Protein AF-A0A718XC35-F1 (afdb_monomer_lite)

Foldseek 3Di:
DEDEDEDEPVLLVPPVNLVVQLVVQVVCVVVVYHYEYEYELLSPPVPDPPLVSVVVSLVSVYQYDYPPPPVCNDDPPSVPSVVSNVVSNVVVPD

Secondary structure (DSSP, 8-state):
-EEEEE--HHHHH-TTTHHHHHHHHHHHHHTT-EEEEEEETTTTGGG-S-HHHHHHHHHTT--EEEESTTSSSS-TTTHHHHHHHHHHHHHTT-

pLDDT: mean 71.78, std 20.36, range [28.59, 96.31]

Radius of gyration: 12.98 Å; chains: 1; bounding box: 28×20×37 Å

Sequence (94 aa):
LMMTLNLSLSLVMTPLFRPHLLALSIRLEQAGMTPVFEITEREDIRAFPQAAVFRQLAAGGLRFAVDDFGTGHAGPASTVADRMIARTVSLARC

InterPro domains:
  IPR001633 EAL domain [PS50883] (1-94)
  IPR035919 EAL domain superfamily [G3DSA:3.20.20.450] (1-82)
  IPR035919 EAL domain superfamily [SSF141868] (2-75)

Structure (mmCIF, N/CA/C/O backbone):
data_AF-A0A718XC35-F1
#
_entry.id   AF-A0A718XC35-F1
#
loop_
_atom_site.group_PDB
_atom_site.id
_atom_site.type_symbol
_atom_site.label_atom_id
_atom_site.label_alt_id
_atom_site.label_comp_id
_atom_site.label_asym_id
_atom_site.label_entity_id
_atom_site.label_seq_id
_atom_site.pdbx_PDB_ins_code
_atom_site.Cartn_x
_atom_site.Cartn_y
_atom_site.Cartn_z
_atom_site.occupancy
_atom_site.B_iso_or_equiv
_atom_site.auth_seq_id
_atom_site.auth_comp_id
_atom_site.auth_asym_id
_atom_site.auth_atom_id
_atom_site.pdbx_PDB_model_num
ATOM 1 N N . LEU A 1 1 ? -15.051 2.843 8.845 1.00 88.88 1 LEU A N 1
ATOM 2 C CA . LEU A 1 1 ? -15.285 3.651 7.619 1.00 88.88 1 LEU A CA 1
ATOM 3 C C . LEU A 1 1 ? -14.140 3.397 6.646 1.00 88.88 1 LEU A C 1
ATOM 5 O O . LEU A 1 1 ? -13.002 3.528 7.065 1.00 88.88 1 LEU A O 1
ATOM 9 N N . MET A 1 2 ? -14.39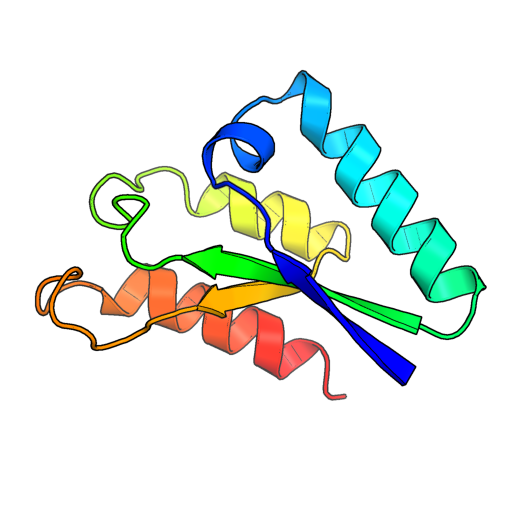4 3.007 5.396 1.00 87.62 2 MET A N 1
ATOM 10 C CA . MET A 1 2 ? -13.306 2.800 4.426 1.00 87.62 2 MET A CA 1
ATOM 11 C C . MET A 1 2 ? -12.823 4.143 3.866 1.00 87.62 2 MET A C 1
ATOM 13 O O . MET A 1 2 ? -13.651 4.987 3.533 1.00 87.62 2 MET A O 1
ATOM 17 N N . MET A 1 3 ? -11.506 4.329 3.773 1.00 88.56 3 MET A N 1
ATOM 18 C CA . MET A 1 3 ? -10.877 5.518 3.192 1.00 88.56 3 MET A CA 1
ATOM 19 C C . MET A 1 3 ? -9.820 5.079 2.184 1.00 88.56 3 MET A C 1
ATOM 21 O O . MET A 1 3 ? -8.917 4.320 2.533 1.00 88.56 3 MET A O 1
ATOM 25 N N . THR A 1 4 ? -9.920 5.574 0.955 1.00 87.06 4 THR A N 1
ATOM 26 C CA . THR A 1 4 ? -8.915 5.352 -0.083 1.00 87.06 4 THR A CA 1
ATOM 27 C C . THR A 1 4 ? -7.985 6.555 -0.183 1.00 87.06 4 THR A C 1
ATOM 29 O O . THR A 1 4 ? -8.404 7.704 -0.026 1.00 87.06 4 THR A O 1
ATOM 32 N N . LEU A 1 5 ? -6.695 6.289 -0.373 1.00 88.62 5 LEU A N 1
ATOM 33 C CA . LEU A 1 5 ? -5.650 7.300 -0.477 1.00 88.62 5 LEU A CA 1
ATOM 34 C C . LEU A 1 5 ? -4.798 7.006 -1.706 1.00 88.62 5 LEU A C 1
ATOM 36 O O . LEU A 1 5 ? -4.120 5.982 -1.751 1.00 88.62 5 LEU A O 1
ATOM 40 N N . ASN A 1 6 ? -4.789 7.931 -2.660 1.00 88.00 6 ASN A N 1
ATOM 41 C CA . ASN A 1 6 ? -3.887 7.861 -3.802 1.00 88.00 6 ASN A CA 1
ATOM 42 C C . ASN A 1 6 ? -2.432 7.962 -3.335 1.00 88.00 6 ASN A C 1
ATOM 44 O O . ASN A 1 6 ? -2.064 8.877 -2.592 1.00 88.00 6 ASN A O 1
ATOM 48 N N . LEU A 1 7 ? -1.605 7.022 -3.777 1.00 85.31 7 LEU A N 1
ATOM 49 C CA . LEU A 1 7 ? -0.211 6.901 -3.395 1.00 85.31 7 LEU A CA 1
ATOM 50 C C . LEU A 1 7 ? 0.635 6.597 -4.626 1.00 85.31 7 LEU A C 1
ATOM 52 O O . LEU A 1 7 ? 0.432 5.592 -5.297 1.00 85.31 7 LEU A O 1
ATOM 56 N N . SER A 1 8 ? 1.646 7.432 -4.872 1.00 84.31 8 SER A N 1
ATOM 57 C CA . SER A 1 8 ? 2.623 7.123 -5.913 1.00 84.31 8 SER A CA 1
ATOM 58 C C . SER A 1 8 ? 3.450 5.899 -5.530 1.00 84.31 8 SER A C 1
ATOM 60 O O . SER A 1 8 ? 3.981 5.804 -4.417 1.00 84.31 8 SER A O 1
ATOM 62 N N . LEU A 1 9 ? 3.657 5.012 -6.496 1.00 79.50 9 LEU A N 1
ATOM 63 C CA . LEU A 1 9 ? 4.545 3.864 -6.391 1.00 79.50 9 LEU A CA 1
ATOM 64 C C . LEU A 1 9 ? 5.946 4.242 -5.891 1.00 79.50 9 LEU A C 1
ATOM 66 O O . LEU A 1 9 ? 6.541 3.516 -5.092 1.00 79.50 9 LEU A O 1
ATOM 70 N N . SER A 1 10 ? 6.470 5.387 -6.332 1.00 82.81 10 SER A N 1
ATOM 71 C CA . SER A 1 10 ? 7.801 5.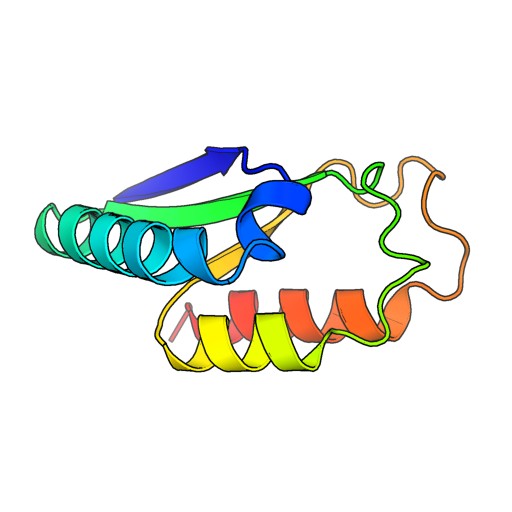867 -5.945 1.00 82.81 10 SER A CA 1
ATOM 72 C C . SER A 1 10 ? 7.958 5.976 -4.422 1.00 82.81 10 SER A C 1
ATOM 74 O O . SER A 1 10 ? 8.975 5.545 -3.876 1.00 82.81 10 SER A O 1
ATOM 76 N N . LEU A 1 11 ? 6.912 6.433 -3.725 1.00 85.56 11 LEU A N 1
ATOM 77 C CA . LEU A 1 11 ? 6.884 6.567 -2.269 1.00 85.56 11 LEU A CA 1
ATOM 78 C C . LEU A 1 11 ? 6.893 5.211 -1.562 1.00 85.56 11 LEU A C 1
ATOM 80 O O . LEU A 1 11 ? 7.563 5.052 -0.544 1.00 85.56 11 LEU A O 1
ATOM 84 N N . VAL A 1 12 ? 6.197 4.209 -2.106 1.00 84.75 12 VAL A N 1
ATOM 85 C CA . VAL A 1 12 ? 6.244 2.837 -1.573 1.00 84.75 12 VAL A CA 1
ATOM 86 C C . VAL A 1 12 ? 7.648 2.250 -1.725 1.00 84.75 12 VAL A C 1
ATOM 88 O O . VAL A 1 12 ? 8.159 1.555 -0.835 1.00 84.75 12 VAL A O 1
ATOM 91 N N . MET A 1 13 ? 8.300 2.549 -2.848 1.00 83.94 13 MET A N 1
ATOM 92 C CA . MET A 1 13 ? 9.623 2.026 -3.157 1.00 83.94 13 MET A CA 1
ATOM 93 C C . MET A 1 13 ? 10.730 2.679 -2.341 1.00 83.94 13 MET A C 1
ATOM 95 O O . MET A 1 13 ? 11.690 1.983 -2.012 1.00 83.94 13 MET A O 1
ATOM 99 N N . THR A 1 14 ? 10.581 3.933 -1.912 1.00 88.25 14 THR A N 1
ATOM 100 C CA . THR A 1 14 ? 11.517 4.603 -1.000 1.00 88.25 14 THR A CA 1
ATOM 101 C C . THR A 1 14 ? 11.507 3.950 0.395 1.00 88.25 14 THR A C 1
ATOM 103 O O . THR A 1 14 ? 10.557 4.144 1.156 1.00 88.25 14 THR A O 1
ATOM 106 N N . PRO A 1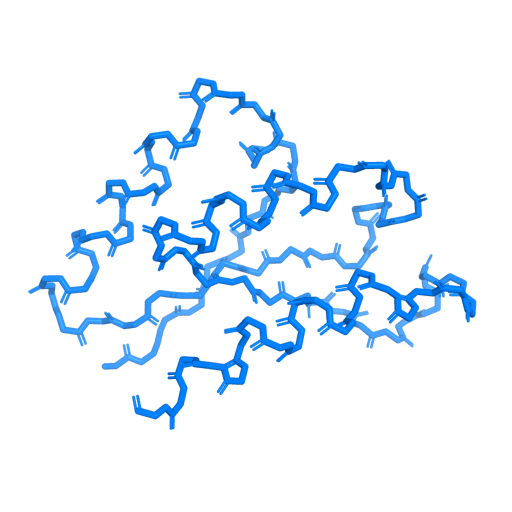 15 ? 12.567 3.222 0.8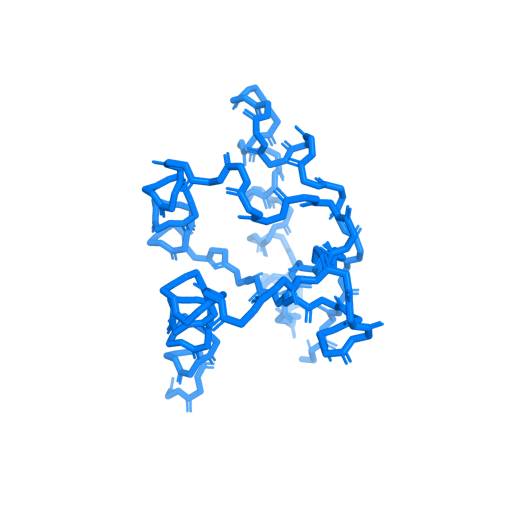15 1.00 90.25 15 PRO A N 1
ATOM 107 C CA . PRO A 1 15 ? 12.556 2.488 2.086 1.00 90.25 15 PRO A CA 1
ATOM 108 C C . PRO A 1 15 ? 12.348 3.384 3.308 1.00 90.25 15 PRO A C 1
ATOM 110 O O . PRO A 1 15 ? 11.646 2.996 4.237 1.00 90.25 15 PRO A O 1
ATOM 113 N N . LEU A 1 16 ? 12.901 4.601 3.272 1.00 93.06 16 LEU A N 1
ATOM 114 C CA . LEU A 1 16 ? 12.761 5.595 4.338 1.00 93.06 16 LEU A CA 1
ATOM 115 C C . LEU A 1 16 ? 11.316 6.082 4.520 1.00 93.06 16 LEU A C 1
ATOM 117 O O . LEU A 1 16 ? 10.971 6.550 5.598 1.00 93.06 16 LEU A O 1
ATOM 121 N N . PHE A 1 17 ? 10.462 5.953 3.501 1.00 90.69 17 PHE A N 1
ATOM 122 C CA . PHE A 1 17 ? 9.080 6.424 3.563 1.00 90.69 17 PHE A CA 1
ATOM 123 C C . PHE A 1 17 ? 8.106 5.375 4.125 1.00 90.69 17 PHE A C 1
ATOM 125 O O . PHE A 1 17 ? 7.071 5.710 4.698 1.00 90.69 17 PHE A O 1
ATOM 132 N N . ARG A 1 18 ? 8.450 4.085 4.038 1.00 91.06 18 ARG A N 1
ATOM 133 C CA . ARG A 1 18 ? 7.584 2.967 4.459 1.00 91.06 18 ARG A CA 1
ATOM 134 C C . ARG A 1 18 ? 7.144 3.023 5.932 1.00 91.06 18 ARG A C 1
ATOM 136 O O . ARG A 1 18 ? 5.964 2.770 6.180 1.00 91.06 18 ARG A O 1
ATOM 143 N N . PRO A 1 19 ? 8.002 3.389 6.909 1.00 93.81 19 PRO A N 1
ATOM 144 C CA . PRO A 1 19 ? 7.564 3.536 8.298 1.00 93.81 19 PRO A CA 1
ATOM 145 C C . PRO A 1 19 ? 6.474 4.599 8.468 1.00 93.81 19 PRO A C 1
ATOM 147 O O . PRO A 1 19 ? 5.594 4.446 9.312 1.00 93.81 19 PRO A O 1
ATOM 150 N N . HIS A 1 20 ? 6.491 5.652 7.645 1.00 93.88 20 HIS A N 1
ATOM 151 C CA . HIS A 1 20 ? 5.470 6.696 7.677 1.00 93.88 20 HIS A CA 1
ATOM 152 C C . HIS A 1 20 ? 4.125 6.193 7.147 1.00 93.88 20 HIS A C 1
ATOM 154 O O . HIS A 1 20 ? 3.096 6.501 7.745 1.00 93.88 20 HIS A O 1
ATOM 160 N N . LEU A 1 21 ? 4.125 5.370 6.093 1.00 91.94 21 LEU A N 1
ATOM 161 C CA . LEU A 1 21 ? 2.907 4.727 5.586 1.00 91.94 21 LEU A CA 1
ATOM 162 C C . LEU A 1 21 ? 2.279 3.797 6.629 1.00 91.94 21 LEU A C 1
ATOM 164 O O . LEU A 1 21 ? 1.068 3.837 6.846 1.00 91.94 21 LEU A O 1
ATOM 168 N N . LEU A 1 22 ? 3.103 3.008 7.322 1.00 93.31 22 LEU A N 1
ATOM 169 C CA . LEU A 1 22 ? 2.636 2.146 8.405 1.00 93.31 22 LEU A CA 1
ATOM 170 C C . LEU A 1 22 ? 2.066 2.964 9.572 1.00 93.31 22 LEU A C 1
ATOM 172 O O . LEU A 1 22 ? 0.961 2.691 10.037 1.00 93.31 22 LEU A O 1
ATOM 176 N N . ALA A 1 23 ? 2.783 4.000 10.014 1.00 95.06 23 ALA A N 1
ATOM 177 C CA . ALA A 1 23 ? 2.326 4.870 11.094 1.00 95.06 23 ALA A CA 1
ATOM 178 C C . ALA A 1 23 ? 1.012 5.588 10.746 1.00 95.06 23 ALA A C 1
ATOM 180 O O . ALA A 1 23 ? 0.136 5.712 11.603 1.00 95.06 23 ALA A O 1
ATOM 181 N N . LEU A 1 24 ? 0.854 6.036 9.496 1.00 94.00 24 LEU A N 1
ATOM 182 C CA . LEU A 1 24 ? -0.393 6.618 9.006 1.00 94.00 24 LEU A CA 1
ATOM 183 C C . LEU A 1 24 ? -1.529 5.591 9.042 1.00 94.00 24 LEU A C 1
ATOM 185 O O . LEU A 1 24 ? -2.596 5.899 9.567 1.00 94.00 24 LEU A O 1
ATOM 189 N N . SER A 1 25 ? -1.285 4.373 8.548 1.00 93.44 25 SER A N 1
ATOM 190 C CA . SER A 1 25 ? -2.276 3.293 8.554 1.00 93.44 25 SER A CA 1
ATOM 191 C C . SER A 1 25 ? -2.787 3.007 9.967 1.00 93.44 25 SER A C 1
ATOM 193 O O . SER A 1 25 ? -3.992 3.022 10.200 1.00 93.44 25 SER A O 1
ATOM 195 N N . ILE A 1 26 ? -1.874 2.851 10.930 1.00 94.62 26 ILE A N 1
ATOM 196 C CA . ILE A 1 26 ? -2.210 2.589 12.337 1.00 94.62 26 ILE A CA 1
ATOM 197 C C . ILE A 1 26 ? -3.057 3.721 12.928 1.00 94.62 26 ILE A C 1
ATOM 199 O O . ILE A 1 26 ? -4.053 3.461 13.597 1.00 94.62 26 ILE A O 1
ATOM 203 N N . ARG A 1 27 ? -2.695 4.986 12.676 1.00 96.31 27 ARG A N 1
ATOM 204 C CA . ARG A 1 27 ? -3.454 6.139 13.192 1.00 96.31 27 ARG A CA 1
ATOM 205 C C . ARG A 1 27 ? -4.864 6.206 12.612 1.00 96.31 27 ARG A C 1
ATOM 207 O O . ARG A 1 27 ? -5.800 6.537 13.333 1.00 96.31 27 ARG A O 1
ATOM 214 N N . LEU A 1 28 ? -5.018 5.891 11.328 1.00 94.06 28 LEU A N 1
ATOM 215 C CA . LEU A 1 28 ? -6.325 5.843 10.674 1.00 94.06 28 LEU A CA 1
ATOM 216 C C . LEU A 1 28 ? -7.177 4.694 11.232 1.00 94.06 28 LEU A C 1
ATOM 218 O O . LEU A 1 28 ? -8.350 4.904 11.533 1.00 94.06 28 LEU A O 1
ATOM 222 N N . GLU A 1 29 ? -6.585 3.524 11.469 1.00 93.62 29 GLU A N 1
ATOM 223 C CA . GLU A 1 29 ? -7.268 2.397 12.118 1.00 93.62 29 GLU A CA 1
ATOM 224 C C . GLU A 1 29 ? -7.710 2.718 13.547 1.00 93.62 29 GLU A C 1
ATOM 226 O O . GLU A 1 29 ? -8.860 2.467 13.908 1.00 93.62 29 GLU A O 1
ATOM 231 N N . GLN A 1 30 ? -6.854 3.371 14.334 1.00 95.12 30 GLN A N 1
ATOM 232 C CA . GLN A 1 30 ? -7.200 3.864 15.672 1.00 95.12 30 GLN A CA 1
ATOM 233 C C . GLN A 1 30 ? -8.334 4.900 15.651 1.00 95.12 30 GLN A C 1
ATOM 235 O O . GLN A 1 30 ? -9.089 5.001 16.615 1.00 95.12 30 GLN A O 1
ATOM 240 N N . ALA A 1 31 ? -8.488 5.637 14.550 1.00 96.31 31 ALA A N 1
ATOM 241 C CA . ALA A 1 31 ? -9.594 6.566 14.328 1.00 96.31 31 ALA A CA 1
ATOM 242 C C . ALA A 1 31 ? -10.872 5.889 13.782 1.00 96.31 31 ALA A C 1
ATOM 244 O O . ALA A 1 31 ? -11.822 6.578 13.409 1.00 96.31 31 ALA A O 1
ATOM 245 N N . GLY A 1 32 ? -10.920 4.554 13.703 1.00 94.12 32 GLY A N 1
ATOM 246 C CA . GLY A 1 32 ? -12.071 3.804 13.183 1.00 94.12 32 GLY A CA 1
ATOM 247 C C . GLY A 1 32 ? -12.173 3.787 11.652 1.00 94.12 32 GLY A C 1
ATOM 248 O O . GLY A 1 32 ? -13.234 3.471 11.087 1.00 94.12 32 GLY A O 1
ATOM 249 N N . MET A 1 33 ? -11.088 4.138 10.960 1.00 94.19 33 MET A N 1
ATOM 250 C CA . MET A 1 33 ? -10.996 4.086 9.504 1.00 94.19 33 MET A CA 1
ATOM 251 C C . MET A 1 33 ? -10.269 2.827 9.029 1.00 94.19 33 MET A C 1
ATOM 253 O O . MET A 1 33 ? -9.429 2.266 9.715 1.00 94.19 33 MET A O 1
ATOM 257 N N . THR A 1 34 ? -10.579 2.383 7.821 1.00 91.06 34 THR A N 1
ATOM 258 C CA . THR A 1 34 ? -9.896 1.275 7.153 1.00 91.06 34 THR A CA 1
ATOM 259 C C . THR A 1 34 ? -9.187 1.859 5.936 1.00 91.06 34 THR A C 1
ATOM 261 O O . THR A 1 34 ? -9.836 2.040 4.902 1.00 91.06 34 THR A O 1
ATOM 264 N N . PRO A 1 35 ? -7.904 2.239 6.063 1.00 90.81 35 PRO A N 1
ATOM 265 C CA . PRO A 1 35 ? -7.160 2.844 4.970 1.00 90.81 35 PRO A CA 1
ATOM 266 C C . PRO A 1 35 ? -6.823 1.811 3.894 1.00 90.81 35 PRO A C 1
ATOM 268 O O . PRO A 1 35 ? -6.446 0.675 4.202 1.00 90.81 35 PRO A O 1
ATOM 271 N N . VAL A 1 36 ? -6.936 2.230 2.636 1.00 89.50 36 VAL A N 1
ATOM 272 C CA . VAL A 1 36 ? -6.503 1.491 1.448 1.00 89.50 36 VAL A CA 1
ATOM 273 C C . VAL A 1 36 ? -5.688 2.439 0.571 1.00 89.50 36 VAL A C 1
ATOM 275 O O . VAL A 1 36 ? -6.169 3.505 0.197 1.00 89.50 36 VAL A O 1
ATOM 278 N N . PHE A 1 37 ? -4.447 2.071 0.264 1.00 88.88 37 PHE A N 1
ATOM 279 C CA . PHE A 1 37 ? -3.555 2.866 -0.578 1.00 88.88 37 PHE A CA 1
ATOM 280 C C . PHE A 1 37 ? -3.702 2.458 -2.046 1.00 88.88 37 PHE A C 1
ATOM 282 O O . PHE A 1 37 ? -3.430 1.313 -2.404 1.00 88.88 37 PHE A O 1
ATOM 289 N N . GLU A 1 38 ? -4.126 3.387 -2.889 1.00 85.00 38 GLU A N 1
ATOM 290 C CA . GLU A 1 38 ? -4.337 3.175 -4.321 1.00 85.00 38 GLU A CA 1
ATOM 291 C C . GLU A 1 38 ? -3.096 3.577 -5.115 1.00 85.00 38 GLU A C 1
ATOM 293 O O . GLU A 1 38 ? -2.562 4.668 -4.929 1.00 85.00 38 GLU A O 1
ATOM 298 N N . ILE A 1 39 ? -2.631 2.680 -5.984 1.00 81.00 39 ILE A N 1
ATOM 299 C CA . ILE A 1 39 ? -1.491 2.886 -6.884 1.00 81.00 39 ILE A CA 1
ATOM 300 C C . ILE A 1 39 ? -2.008 2.758 -8.313 1.00 81.00 39 ILE A C 1
ATOM 302 O O . ILE A 1 39 ? -2.673 1.777 -8.639 1.00 81.00 39 ILE A O 1
ATOM 306 N N . THR A 1 40 ? -1.713 3.726 -9.175 1.00 70.25 40 THR A N 1
ATOM 307 C CA . THR A 1 40 ? -2.252 3.738 -10.547 1.00 70.25 40 THR A CA 1
ATOM 308 C C . THR A 1 40 ? -1.581 2.693 -11.451 1.00 70.25 40 THR A C 1
ATOM 310 O O . THR A 1 40 ? -0.368 2.497 -11.379 1.00 70.25 40 THR A O 1
ATOM 313 N N . GLU A 1 41 ? -2.337 2.070 -12.366 1.00 61.78 41 GLU A N 1
ATOM 314 C CA . GLU A 1 41 ? -1.836 1.098 -13.363 1.00 61.78 41 GLU A CA 1
ATOM 315 C C . GLU A 1 41 ? -0.691 1.670 -14.227 1.00 61.78 41 GLU A C 1
ATOM 317 O O . GLU A 1 41 ? 0.226 0.952 -14.636 1.00 61.78 41 GLU A O 1
ATOM 322 N N . ARG A 1 42 ? -0.726 2.987 -14.475 1.00 61.69 42 ARG A N 1
ATOM 323 C CA . ARG A 1 42 ? 0.266 3.735 -15.265 1.00 61.69 42 ARG A CA 1
ATOM 324 C C . ARG A 1 42 ? 1.652 3.778 -14.634 1.00 61.69 42 ARG A C 1
ATOM 326 O O . ARG A 1 42 ? 2.628 3.978 -15.359 1.00 61.69 42 ARG A O 1
ATOM 333 N N . GLU A 1 43 ? 1.756 3.600 -13.319 1.00 60.53 43 GLU A N 1
ATOM 334 C CA . GLU A 1 43 ? 3.033 3.483 -12.617 1.00 60.53 43 GLU A CA 1
ATOM 335 C C . GLU A 1 43 ? 3.618 2.085 -12.861 1.00 60.53 43 GLU A C 1
ATOM 337 O O . GLU A 1 43 ? 3.605 1.210 -12.005 1.00 60.53 43 GLU A O 1
ATOM 342 N N . ASP A 1 44 ? 4.064 1.893 -14.104 1.00 55.91 44 ASP A N 1
ATOM 343 C CA . ASP A 1 44 ? 4.674 0.725 -14.739 1.00 55.91 44 ASP A CA 1
ATOM 344 C C . ASP A 1 44 ? 4.798 -0.541 -13.868 1.00 55.91 44 ASP A C 1
ATOM 346 O O . ASP A 1 44 ? 5.892 -0.996 -13.514 1.00 55.91 44 ASP A O 1
ATOM 350 N N . ILE A 1 45 ? 3.650 -1.173 -13.579 1.00 55.03 45 ILE A N 1
ATOM 351 C CA . ILE A 1 45 ? 3.574 -2.432 -12.816 1.00 55.03 45 ILE A CA 1
ATOM 352 C C . ILE A 1 45 ? 4.362 -3.570 -13.504 1.00 55.03 45 ILE A C 1
ATOM 354 O O . ILE A 1 45 ? 4.764 -4.553 -12.880 1.00 55.03 45 ILE A O 1
ATOM 358 N N . ARG A 1 46 ? 4.692 -3.400 -14.792 1.00 48.03 46 ARG A N 1
ATOM 359 C CA . ARG A 1 46 ? 5.531 -4.305 -15.594 1.00 48.03 46 ARG A CA 1
ATOM 360 C C . ARG A 1 46 ? 6.967 -4.424 -15.072 1.00 48.03 46 ARG A C 1
ATOM 362 O O . ARG A 1 46 ? 7.593 -5.461 -15.273 1.00 48.03 46 ARG A O 1
ATOM 369 N N . ALA A 1 47 ? 7.481 -3.411 -14.373 1.00 49.62 47 ALA A N 1
ATOM 370 C CA . ALA A 1 47 ? 8.847 -3.386 -13.852 1.00 49.62 47 ALA A CA 1
ATOM 371 C C . ALA A 1 47 ? 8.979 -3.993 -12.442 1.00 49.62 47 ALA A C 1
ATOM 373 O O . ALA A 1 47 ? 9.890 -3.615 -11.711 1.00 49.62 47 ALA A O 1
ATOM 374 N N . PHE A 1 48 ? 8.084 -4.902 -12.023 1.00 58.62 48 PHE A N 1
ATOM 375 C CA . PHE A 1 48 ? 8.021 -5.405 -10.643 1.00 58.62 48 PHE A CA 1
ATOM 376 C C . PHE A 1 48 ? 8.697 -6.780 -10.431 1.00 58.62 48 PHE A C 1
ATOM 378 O O . PHE A 1 48 ? 8.012 -7.794 -10.286 1.00 58.62 48 PHE A O 1
ATOM 385 N N . PRO A 1 49 ? 10.024 -6.852 -10.208 1.00 53.66 49 PRO A N 1
ATOM 386 C CA . PRO A 1 49 ? 10.624 -7.943 -9.442 1.00 53.66 49 PRO A CA 1
ATOM 387 C C . PRO A 1 49 ? 10.367 -7.791 -7.924 1.00 53.66 49 PRO A C 1
ATOM 389 O O . PRO A 1 49 ? 10.810 -8.612 -7.125 1.00 53.66 49 PRO A O 1
ATOM 392 N N . GLN A 1 50 ? 9.642 -6.748 -7.495 1.00 63.19 50 GLN A N 1
ATOM 393 C CA . GLN A 1 50 ? 9.569 -6.292 -6.101 1.00 63.19 50 GLN A CA 1
ATOM 394 C C . GLN A 1 50 ? 8.225 -6.581 -5.413 1.00 63.19 50 GLN A C 1
ATOM 396 O O . GLN A 1 50 ? 7.926 -6.004 -4.371 1.00 63.19 50 GLN A O 1
ATOM 401 N N . ALA A 1 51 ? 7.440 -7.540 -5.916 1.00 67.75 51 ALA A N 1
ATOM 402 C CA . ALA A 1 51 ? 6.237 -8.044 -5.236 1.00 67.75 51 ALA A CA 1
ATOM 403 C C . ALA A 1 51 ? 6.507 -8.484 -3.775 1.00 67.75 51 ALA A C 1
ATOM 405 O O . ALA A 1 51 ? 5.610 -8.516 -2.934 1.00 67.75 51 ALA A O 1
ATOM 406 N N . ALA A 1 52 ? 7.761 -8.808 -3.441 1.00 73.62 52 ALA A N 1
ATOM 407 C CA . ALA A 1 52 ? 8.199 -9.041 -2.067 1.00 73.62 52 ALA A CA 1
ATOM 408 C C . ALA A 1 52 ? 8.003 -7.821 -1.145 1.00 73.62 52 ALA A C 1
ATOM 410 O O . ALA A 1 52 ? 7.578 -8.007 -0.010 1.00 73.62 52 ALA A O 1
ATOM 411 N N . VAL A 1 53 ? 8.242 -6.595 -1.625 1.00 81.12 53 VAL A N 1
ATOM 412 C CA . VAL A 1 53 ? 8.068 -5.360 -0.839 1.00 81.12 53 VAL A CA 1
ATOM 413 C C . VAL A 1 53 ? 6.602 -5.175 -0.469 1.00 81.12 53 VAL A C 1
ATOM 415 O O . VAL A 1 53 ? 6.279 -4.992 0.700 1.00 81.12 53 VAL A O 1
ATOM 418 N N . PHE A 1 54 ? 5.699 -5.318 -1.440 1.00 79.50 54 PHE A N 1
ATOM 419 C CA . PHE A 1 54 ? 4.261 -5.240 -1.182 1.00 79.50 54 PHE A CA 1
ATOM 420 C C . PHE A 1 54 ? 3.781 -6.324 -0.225 1.00 79.50 54 PHE A C 1
ATOM 422 O O . PHE A 1 54 ? 3.009 -6.023 0.676 1.00 79.50 54 PHE A O 1
ATOM 429 N N . ARG A 1 55 ? 4.286 -7.559 -0.345 1.00 79.00 55 ARG A N 1
ATOM 430 C CA . ARG A 1 55 ? 3.985 -8.619 0.630 1.00 79.00 55 ARG A CA 1
ATOM 431 C C . ARG A 1 55 ? 4.452 -8.283 2.035 1.00 79.00 55 ARG A C 1
ATOM 433 O O . ARG A 1 55 ? 3.715 -8.535 2.978 1.00 79.00 55 ARG A O 1
ATOM 440 N N . GLN A 1 56 ? 5.661 -7.746 2.182 1.00 83.19 56 GLN A N 1
ATOM 441 C CA . GLN A 1 56 ? 6.190 -7.353 3.488 1.00 83.19 56 GLN A CA 1
ATOM 442 C C . GLN A 1 56 ? 5.341 -6.246 4.114 1.00 83.19 56 GLN A C 1
ATOM 444 O O . GLN A 1 56 ? 4.991 -6.328 5.287 1.00 83.19 56 GLN A O 1
ATOM 449 N N . LEU A 1 57 ? 4.964 -5.241 3.324 1.00 85.94 57 LEU A N 1
ATOM 450 C CA . LEU A 1 57 ? 4.111 -4.147 3.783 1.00 85.94 57 LEU A CA 1
ATOM 451 C C . LEU A 1 57 ? 2.693 -4.627 4.116 1.00 85.94 57 LEU A C 1
ATOM 453 O O . LEU A 1 57 ? 2.143 -4.240 5.143 1.00 85.94 57 LEU A O 1
ATOM 457 N N . ALA A 1 58 ? 2.135 -5.524 3.305 1.00 85.25 58 ALA A N 1
ATOM 458 C CA . ALA A 1 58 ? 0.846 -6.153 3.559 1.00 85.25 58 ALA A CA 1
ATOM 459 C C . ALA A 1 58 ? 0.846 -7.007 4.833 1.00 85.25 58 ALA A C 1
ATOM 461 O O . ALA A 1 58 ? -0.084 -6.928 5.629 1.00 85.25 58 ALA A O 1
ATOM 462 N N . ALA A 1 59 ? 1.913 -7.775 5.072 1.00 82.94 59 ALA A N 1
ATOM 463 C CA . ALA A 1 59 ? 2.100 -8.511 6.321 1.00 82.94 59 ALA A CA 1
ATOM 464 C C . ALA A 1 59 ? 2.219 -7.573 7.538 1.00 82.94 59 ALA A C 1
ATOM 466 O O . ALA A 1 59 ? 1.875 -7.965 8.648 1.00 82.94 59 ALA A O 1
ATOM 467 N N . GLY A 1 60 ? 2.664 -6.331 7.322 1.00 83.38 60 GLY A N 1
ATOM 468 C CA . GLY A 1 60 ? 2.645 -5.252 8.311 1.00 83.38 60 GLY A CA 1
ATOM 469 C C . GLY A 1 60 ? 1.284 -4.568 8.493 1.00 83.38 60 GLY A C 1
ATOM 470 O O . GLY A 1 60 ? 1.198 -3.631 9.278 1.00 83.38 60 GLY A O 1
ATOM 471 N N . GLY A 1 61 ? 0.234 -5.004 7.789 1.00 84.31 61 GLY A N 1
ATOM 472 C CA . GLY A 1 61 ? -1.132 -4.484 7.921 1.00 84.31 61 GLY A CA 1
ATOM 473 C C . GLY A 1 61 ? -1.545 -3.449 6.871 1.00 84.31 61 GLY A C 1
ATOM 474 O O . GLY A 1 61 ? -2.681 -2.979 6.905 1.00 84.31 61 GLY A O 1
ATOM 475 N N . LEU A 1 62 ? -0.675 -3.096 5.915 1.00 88.69 62 LEU A N 1
ATOM 476 C CA . LEU A 1 62 ? -1.049 -2.165 4.847 1.00 88.69 62 LEU A CA 1
ATOM 477 C C . LEU A 1 62 ? -1.964 -2.846 3.824 1.00 88.69 62 LEU A C 1
ATOM 479 O O . LEU A 1 62 ? -1.745 -3.986 3.416 1.00 88.69 62 LEU A O 1
ATOM 483 N N . ARG A 1 63 ? -2.964 -2.105 3.346 1.00 88.38 63 ARG A N 1
ATOM 484 C CA . ARG A 1 63 ? -3.867 -2.544 2.278 1.00 88.38 63 ARG A CA 1
ATOM 485 C C . ARG A 1 63 ? -3.598 -1.707 1.038 1.00 88.38 63 ARG A C 1
ATOM 487 O O . ARG A 1 63 ? -3.527 -0.485 1.137 1.00 88.38 63 ARG A O 1
ATOM 494 N N . PHE A 1 64 ? -3.463 -2.364 -0.108 1.00 84.12 64 PHE A N 1
ATOM 495 C CA . PHE A 1 64 ? -3.215 -1.711 -1.391 1.00 84.12 64 PHE A CA 1
ATOM 496 C C . PHE A 1 64 ? -4.310 -2.066 -2.390 1.00 84.12 64 PHE A C 1
ATOM 498 O O . PHE A 1 64 ? -4.807 -3.189 -2.367 1.00 84.12 64 PHE A O 1
ATOM 505 N N . ALA A 1 65 ? -4.634 -1.140 -3.281 1.00 80.69 65 ALA A N 1
ATOM 506 C CA . ALA A 1 65 ? -5.464 -1.364 -4.455 1.00 80.69 65 ALA A CA 1
ATOM 507 C C . ALA A 1 65 ? -4.746 -0.822 -5.701 1.00 80.69 65 ALA A C 1
ATOM 509 O O . ALA A 1 65 ? -3.890 0.057 -5.594 1.00 80.69 65 ALA A O 1
ATOM 510 N N . VAL A 1 66 ? -5.066 -1.383 -6.868 1.00 75.06 66 VAL A N 1
ATOM 511 C CA . VAL A 1 66 ? -4.614 -0.845 -8.157 1.00 75.06 66 VAL A CA 1
ATOM 512 C C . VAL A 1 66 ? -5.750 -0.024 -8.742 1.00 75.06 66 VAL A C 1
ATOM 514 O O . VAL A 1 66 ? -6.849 -0.554 -8.909 1.00 75.06 66 VAL A O 1
ATOM 517 N N . ASP A 1 67 ? -5.478 1.240 -9.035 1.00 70.31 67 ASP A N 1
ATOM 518 C CA . ASP A 1 67 ? -6.402 2.141 -9.723 1.00 70.31 67 ASP A CA 1
ATOM 519 C C . ASP A 1 67 ? -6.170 2.104 -11.245 1.00 70.31 67 ASP A C 1
ATOM 521 O O . ASP A 1 67 ? -5.090 1.717 -11.700 1.00 70.31 67 ASP A O 1
ATOM 525 N N . ASP A 1 68 ? -7.175 2.483 -12.038 1.00 66.56 68 ASP A N 1
ATOM 526 C CA . ASP A 1 68 ? -7.159 2.447 -13.514 1.00 66.56 68 ASP A CA 1
ATOM 527 C C . ASP A 1 68 ? -6.875 1.054 -14.127 1.00 66.56 68 ASP A C 1
ATOM 529 O O . ASP A 1 68 ? -6.424 0.942 -15.268 1.00 66.56 68 ASP A O 1
ATOM 533 N N . PHE A 1 69 ? -7.152 -0.036 -13.402 1.00 59.75 69 PHE A N 1
ATOM 534 C CA . PHE A 1 69 ? -6.904 -1.394 -13.896 1.00 59.75 69 PHE A CA 1
ATOM 535 C C . PHE A 1 69 ? -7.687 -1.698 -15.188 1.00 59.75 69 PHE A C 1
ATOM 537 O O . PHE A 1 69 ? -8.917 -1.610 -15.212 1.00 59.75 69 PHE A O 1
ATOM 544 N N . GLY A 1 70 ? -6.991 -2.119 -16.252 1.00 53.94 70 GLY A N 1
ATOM 545 C CA . GLY A 1 70 ? -7.616 -2.494 -17.524 1.00 53.94 70 GLY A CA 1
ATOM 546 C C . GLY A 1 70 ? -7.750 -1.354 -18.536 1.00 53.94 70 GLY A C 1
ATOM 547 O O . GLY A 1 70 ? -8.379 -1.542 -19.579 1.00 53.94 70 GLY A O 1
ATOM 548 N N . THR A 1 71 ? -7.120 -0.200 -18.294 1.00 57.12 71 THR A N 1
ATOM 549 C CA . THR A 1 71 ? -7.077 0.916 -19.261 1.00 57.12 71 THR A CA 1
ATOM 550 C C . THR A 1 71 ? -6.084 0.685 -20.412 1.00 57.12 71 THR A C 1
ATOM 552 O O . THR A 1 71 ? -5.912 1.537 -21.283 1.00 57.12 71 THR A O 1
ATOM 555 N N . GLY A 1 72 ? -5.463 -0.500 -20.468 1.00 51.41 72 GLY A N 1
ATOM 556 C CA . GLY A 1 72 ? -4.561 -0.924 -21.543 1.00 51.41 72 GLY A CA 1
ATOM 557 C C . GLY A 1 72 ? -3.118 -0.460 -21.351 1.00 51.41 72 GLY A C 1
ATOM 558 O O . GLY A 1 72 ? -2.291 -0.635 -22.248 1.00 51.41 72 GLY A O 1
ATOM 559 N N . HIS A 1 73 ? -2.796 0.112 -20.187 1.00 49.59 73 HIS A N 1
ATOM 560 C CA . HIS A 1 73 ? -1.428 0.476 -19.830 1.00 49.59 73 HIS A CA 1
ATOM 561 C C . HIS A 1 73 ? -0.625 -0.731 -19.307 1.00 49.59 73 HIS A C 1
ATOM 563 O O . HIS A 1 73 ? 0.587 -0.798 -19.542 1.00 49.59 73 HIS A O 1
ATOM 569 N N . ALA A 1 74 ? -1.284 -1.729 -18.702 1.00 47.47 74 ALA A N 1
ATOM 570 C CA . ALA A 1 74 ? -0.693 -3.032 -18.405 1.00 47.47 74 ALA A CA 1
ATOM 571 C C . ALA A 1 74 ? -0.979 -4.039 -19.537 1.00 47.47 74 ALA A C 1
ATOM 573 O O . ALA A 1 74 ? -2.113 -4.233 -19.966 1.00 47.47 74 ALA A O 1
ATOM 574 N N . GLY A 1 75 ? 0.066 -4.688 -20.059 1.00 43.91 75 GLY A N 1
ATOM 575 C CA . GLY A 1 75 ? -0.085 -5.767 -21.042 1.00 43.91 75 GLY A CA 1
ATOM 576 C C . GLY A 1 75 ? -0.664 -7.054 -20.422 1.00 43.91 75 GLY A C 1
ATOM 577 O O . GLY A 1 75 ? -0.707 -7.179 -19.200 1.00 43.91 75 GLY A O 1
ATOM 578 N N . PRO A 1 76 ? -1.015 -8.071 -21.235 1.00 46.31 76 PRO A N 1
ATOM 579 C CA . PRO A 1 76 ? -1.739 -9.288 -20.816 1.00 46.31 76 PRO A CA 1
ATOM 580 C C . PRO A 1 76 ? -1.026 -10.204 -19.788 1.00 46.31 76 PRO A C 1
ATOM 582 O O . PRO A 1 76 ? -1.538 -11.268 -19.447 1.00 46.31 76 PRO A O 1
ATOM 585 N N . ALA A 1 77 ? 0.147 -9.815 -19.278 1.00 46.78 77 ALA A N 1
ATOM 586 C CA . ALA A 1 77 ? 0.960 -10.565 -18.316 1.00 46.78 77 ALA A CA 1
ATOM 587 C C . ALA A 1 77 ? 0.798 -10.109 -16.846 1.00 46.78 77 ALA A C 1
ATOM 589 O O . ALA A 1 77 ? 1.491 -10.625 -15.970 1.00 46.78 77 ALA A O 1
ATOM 590 N N . SER A 1 78 ? -0.120 -9.185 -16.545 1.00 48.72 78 SER A N 1
ATOM 591 C CA . SER A 1 78 ? -0.333 -8.569 -15.218 1.00 48.72 78 SER A CA 1
ATOM 592 C C . SER A 1 78 ? -0.759 -9.542 -14.091 1.00 48.72 78 SER A C 1
ATOM 594 O O . SER A 1 78 ? -0.723 -9.221 -12.904 1.00 48.72 78 SER A O 1
ATOM 596 N N . THR A 1 79 ? -1.051 -10.797 -14.433 1.00 50.25 79 THR A N 1
ATOM 597 C CA . THR A 1 79 ? -1.725 -11.795 -13.585 1.00 50.25 79 THR A CA 1
ATOM 598 C C . THR A 1 79 ? -1.073 -12.150 -12.238 1.00 50.25 79 THR A C 1
ATOM 600 O O . THR A 1 79 ? -1.759 -12.712 -11.385 1.00 50.25 79 THR A O 1
ATOM 603 N N . VAL A 1 80 ? 0.208 -11.854 -11.989 1.00 42.62 80 VAL A N 1
ATOM 604 C CA . VAL A 1 80 ? 0.885 -12.232 -10.726 1.00 42.62 80 VAL A CA 1
ATOM 605 C C . VAL A 1 80 ? 0.836 -11.121 -9.674 1.00 42.62 80 VAL A C 1
ATOM 607 O O . VAL A 1 80 ? 0.494 -11.399 -8.523 1.00 42.62 80 VAL A O 1
ATOM 610 N N . ALA A 1 81 ? 1.126 -9.873 -10.054 1.00 47.81 81 ALA A N 1
ATOM 611 C CA . ALA A 1 81 ? 0.948 -8.716 -9.173 1.00 47.81 81 ALA A CA 1
ATOM 612 C C . ALA A 1 81 ? -0.549 -8.473 -8.908 1.00 47.81 81 ALA A C 1
ATOM 614 O O . ALA A 1 81 ? -0.943 -8.302 -7.752 1.00 47.81 81 ALA A O 1
ATOM 615 N N . ASP A 1 82 ? -1.382 -8.632 -9.942 1.00 47.97 82 ASP A N 1
ATOM 616 C CA . ASP A 1 82 ? -2.843 -8.531 -9.856 1.00 47.97 82 ASP A CA 1
ATOM 617 C C . ASP A 1 82 ? -3.440 -9.529 -8.869 1.00 47.97 82 ASP A C 1
ATOM 619 O O . ASP A 1 82 ? -4.249 -9.166 -8.019 1.00 47.97 82 ASP A O 1
ATOM 623 N N . ARG A 1 83 ? -3.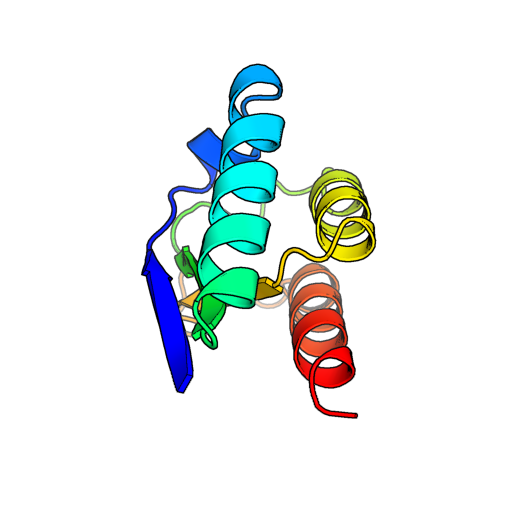017 -10.801 -8.919 1.00 46.94 83 ARG A N 1
ATOM 624 C CA . ARG A 1 83 ? -3.503 -11.827 -7.981 1.00 46.94 83 ARG A CA 1
ATOM 625 C C . ARG A 1 83 ? -3.029 -11.585 -6.554 1.00 46.94 83 ARG A C 1
ATOM 627 O O . ARG A 1 83 ? -3.719 -11.983 -5.617 1.00 46.94 83 ARG A O 1
ATOM 634 N N . MET A 1 84 ? -1.859 -10.978 -6.371 1.00 49.50 84 MET A N 1
ATOM 635 C CA . MET A 1 84 ? -1.281 -10.737 -5.052 1.00 49.50 84 MET A CA 1
ATOM 636 C C . MET A 1 84 ? -1.927 -9.529 -4.361 1.00 49.50 84 MET A C 1
ATOM 638 O O . MET A 1 84 ? -2.241 -9.614 -3.171 1.00 49.50 84 MET A O 1
ATOM 642 N N . ILE A 1 85 ? -2.219 -8.458 -5.105 1.00 50.69 85 ILE A N 1
ATOM 643 C CA . ILE A 1 85 ? -3.000 -7.319 -4.608 1.00 50.69 85 ILE A CA 1
ATOM 644 C C . ILE A 1 85 ? -4.457 -7.753 -4.387 1.00 50.69 85 ILE A C 1
ATOM 646 O O . ILE A 1 85 ? -4.971 -7.577 -3.285 1.00 50.69 85 ILE A O 1
ATOM 650 N N . ALA A 1 86 ? -5.077 -8.468 -5.334 1.00 42.81 86 ALA A N 1
ATOM 651 C CA . ALA A 1 86 ? -6.437 -8.993 -5.170 1.00 42.81 86 ALA A CA 1
ATOM 652 C C . ALA A 1 86 ? -6.585 -9.948 -3.966 1.00 42.81 86 ALA A C 1
ATOM 654 O O . ALA A 1 86 ? -7.579 -9.878 -3.244 1.00 42.81 86 ALA A O 1
ATOM 655 N N . ARG A 1 87 ? -5.593 -10.812 -3.681 1.00 39.03 87 ARG A N 1
ATOM 656 C CA . ARG A 1 87 ? -5.603 -11.664 -2.472 1.00 39.03 87 ARG A CA 1
ATOM 657 C C . ARG A 1 87 ? -5.402 -10.879 -1.179 1.00 39.03 87 ARG A C 1
ATOM 659 O O . ARG A 1 87 ? -6.023 -11.221 -0.178 1.00 39.03 87 ARG A O 1
ATO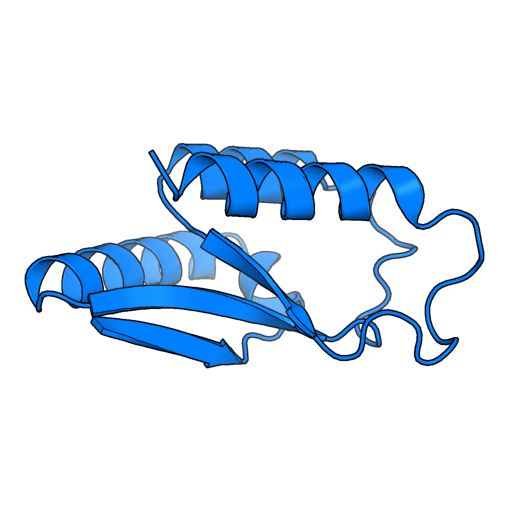M 666 N N . THR A 1 88 ? -4.566 -9.844 -1.192 1.00 44.69 88 THR A N 1
ATOM 667 C CA . THR A 1 88 ? -4.340 -8.991 -0.014 1.00 44.69 88 THR A CA 1
ATOM 668 C C . THR A 1 88 ? -5.592 -8.169 0.315 1.00 44.69 88 THR A C 1
ATOM 670 O O . THR A 1 88 ? -5.978 -8.075 1.476 1.00 44.69 88 THR A O 1
ATOM 673 N N . VAL A 1 89 ? -6.296 -7.672 -0.708 1.00 41.16 89 VAL A N 1
ATOM 674 C CA . VAL A 1 89 ? -7.609 -7.018 -0.574 1.00 41.16 89 VAL A CA 1
ATOM 675 C C . VAL A 1 89 ? -8.689 -8.007 -0.112 1.00 41.16 89 VAL A C 1
ATOM 677 O O . VAL A 1 89 ? -9.534 -7.655 0.708 1.00 41.16 89 VAL A O 1
ATOM 680 N N . SER A 1 90 ? -8.650 -9.263 -0.573 1.00 33.16 90 SER A N 1
ATOM 681 C CA . SER A 1 90 ? -9.619 -10.294 -0.172 1.00 33.16 90 SER A CA 1
ATOM 682 C C . SER A 1 90 ? -9.453 -10.777 1.274 1.00 33.16 90 SER A C 1
ATOM 684 O O . SER A 1 90 ? -10.447 -11.163 1.883 1.00 33.16 90 SER A O 1
ATOM 686 N N . LEU A 1 91 ? -8.238 -10.771 1.835 1.00 31.03 91 LEU A N 1
ATOM 687 C CA . LEU A 1 91 ? -7.980 -11.174 3.228 1.00 31.03 91 LEU A CA 1
ATOM 688 C C . LEU A 1 91 ? -8.392 -10.106 4.255 1.00 31.03 91 LEU A C 1
ATOM 690 O O . LEU A 1 91 ? -8.554 -10.426 5.425 1.00 31.03 91 LEU A O 1
ATOM 694 N N . ALA A 1 92 ? -8.616 -8.861 3.828 1.00 30.50 92 ALA A N 1
ATOM 695 C CA . ALA A 1 92 ? -9.112 -7.778 4.681 1.00 30.50 92 ALA A CA 1
ATOM 696 C C . ALA A 1 92 ? -10.651 -7.765 4.846 1.00 30.50 92 ALA A C 1
ATOM 698 O O . ALA A 1 92 ? -11.198 -6.789 5.357 1.00 30.50 92 ALA A O 1
ATOM 699 N N . ARG A 1 93 ? -11.352 -8.814 4.384 1.00 29.28 93 ARG A N 1
ATOM 700 C CA . ARG A 1 93 ? -12.819 -8.974 4.462 1.00 29.28 93 ARG A CA 1
ATOM 701 C C . ARG A 1 93 ? -13.289 -10.132 5.360 1.00 29.28 93 ARG A C 1
ATOM 703 O O . ARG A 1 93 ? -14.452 -10.518 5.255 1.00 29.28 93 ARG A O 1
ATOM 710 N N . CYS A 1 94 ? -12.430 -10.662 6.228 1.00 28.59 94 CYS A N 1
ATOM 711 C CA . CYS A 1 94 ? -12.831 -11.612 7.270 1.00 28.59 94 CYS A CA 1
ATOM 712 C C . CYS A 1 94 ? -12.821 -10.938 8.641 1.00 28.59 94 CYS A C 1
ATOM 714 O O . CYS A 1 94 ? -11.816 -10.253 8.934 1.00 28.59 94 CYS A O 1
#

Organism: Salmonella typhimurium (strain SL1344) (NCBI:txid216597)